Protein AF-A0A917X8X4-F1 (afdb_monomer_lite)

Organism: NCBI:txid1324013

Sequence (74 aa):
MTFTGRTQGLRVGWPLVLQHEKNGKWIPLRANAKVKNGSSYALTAKINNPGAEHLRVAAVGKKVYSPTVTVNVS

Foldseek 3Di:
DKDKDAFDPDDFQFKKFKWWDDPNDTDTDPWIWTQHPVRMIMIDDDDDDAAWIWMWMDGVPDPGIDDIDIDGDD

Radius of gyration: 12.03 Å; chains: 1; bounding box: 33×19×33 Å

Structure (mmCIF, N/CA/C/O backbone):
data_AF-A0A917X8X4-F1
#
_entry.id   AF-A0A917X8X4-F1
#
loop_
_atom_site.group_PDB
_atom_site.id
_atom_site.type_symbol
_atom_site.label_atom_id
_atom_site.label_alt_id
_atom_site.label_comp_id
_atom_site.label_asym_id
_atom_site.label_entity_id
_atom_site.label_seq_id
_atom_site.pdbx_PDB_ins_code
_atom_site.Cartn_x
_atom_site.Cartn_y
_atom_site.Cartn_z
_atom_site.occupancy
_atom_site.B_iso_or_equiv
_atom_site.auth_seq_id
_atom_site.auth_comp_id
_atom_site.auth_asym_id
_atom_site.auth_atom_id
_atom_site.pdbx_PDB_model_num
ATOM 1 N N . MET A 1 1 ? 3.261 2.107 10.864 1.00 85.25 1 MET A N 1
ATOM 2 C CA . MET A 1 1 ? 3.287 0.689 10.444 1.00 85.25 1 MET A CA 1
ATOM 3 C C . MET A 1 1 ? 3.981 0.572 9.095 1.00 85.25 1 MET A C 1
ATOM 5 O O . MET A 1 1 ? 3.862 1.496 8.294 1.00 85.25 1 MET A O 1
ATOM 9 N N . THR A 1 2 ? 4.694 -0.528 8.845 1.00 91.06 2 THR A N 1
ATOM 10 C CA . THR A 1 2 ? 5.414 -0.759 7.583 1.00 91.06 2 THR A CA 1
ATOM 11 C C . THR A 1 2 ? 4.848 -1.981 6.871 1.00 91.06 2 THR A C 1
ATOM 13 O O . THR A 1 2 ? 4.804 -3.065 7.442 1.00 91.06 2 THR A O 1
ATOM 16 N N . PHE A 1 3 ? 4.441 -1.800 5.618 1.00 91.12 3 PHE A N 1
ATOM 17 C CA . PHE A 1 3 ? 3.949 -2.838 4.721 1.00 91.12 3 PHE A CA 1
ATOM 18 C C . PHE A 1 3 ? 5.066 -3.222 3.760 1.00 91.12 3 PHE A C 1
ATOM 20 O O . PHE A 1 3 ? 5.510 -2.398 2.956 1.00 91.12 3 PHE A O 1
ATOM 27 N N . THR A 1 4 ? 5.521 -4.465 3.831 1.00 93.25 4 THR A N 1
ATOM 28 C CA . THR A 1 4 ? 6.514 -5.017 2.910 1.00 93.25 4 THR A CA 1
ATOM 29 C C . THR A 1 4 ? 5.901 -6.129 2.079 1.00 93.25 4 THR A C 1
ATOM 31 O O . THR A 1 4 ? 4.904 -6.742 2.457 1.00 93.25 4 THR A O 1
ATOM 34 N N . GLY A 1 5 ? 6.476 -6.373 0.909 1.00 92.62 5 GLY A N 1
ATOM 35 C CA . GLY A 1 5 ? 6.011 -7.445 0.046 1.00 92.62 5 GLY A CA 1
ATOM 36 C C . GLY A 1 5 ? 6.789 -7.524 -1.252 1.00 92.62 5 GLY A C 1
ATOM 37 O O . GLY A 1 5 ? 7.735 -6.766 -1.493 1.00 92.62 5 GLY A O 1
ATOM 38 N N . ARG A 1 6 ? 6.370 -8.463 -2.095 1.00 93.06 6 ARG A N 1
ATOM 39 C CA . ARG A 1 6 ? 6.847 -8.608 -3.468 1.00 93.06 6 ARG A CA 1
ATOM 40 C C . ARG A 1 6 ? 5.705 -8.353 -4.436 1.00 93.06 6 ARG A C 1
ATOM 42 O O . ARG A 1 6 ? 4.535 -8.528 -4.113 1.00 93.06 6 ARG A O 1
ATOM 49 N N . THR A 1 7 ? 6.070 -7.908 -5.622 1.00 90.88 7 THR A N 1
ATOM 50 C CA . THR A 1 7 ? 5.170 -7.617 -6.729 1.00 90.88 7 THR A CA 1
ATOM 51 C C . THR A 1 7 ? 5.481 -8.559 -7.878 1.00 90.88 7 THR A C 1
ATOM 53 O O . THR A 1 7 ? 6.633 -8.933 -8.091 1.00 90.88 7 THR A O 1
ATOM 56 N N . GLN A 1 8 ? 4.451 -8.924 -8.630 1.00 88.44 8 GLN A N 1
ATOM 57 C CA . GLN A 1 8 ? 4.580 -9.708 -9.850 1.00 88.44 8 GLN A CA 1
ATOM 58 C C . GLN A 1 8 ? 4.068 -8.869 -11.022 1.00 88.44 8 GLN A C 1
ATOM 60 O O . GLN A 1 8 ? 3.025 -8.225 -10.918 1.00 88.44 8 GLN A O 1
ATOM 65 N N . GLY A 1 9 ? 4.815 -8.830 -12.128 1.00 88.00 9 GLY A N 1
ATOM 66 C CA . GLY A 1 9 ? 4.413 -8.091 -13.334 1.00 88.00 9 GLY A CA 1
ATOM 67 C C . GLY A 1 9 ? 4.489 -6.557 -13.231 1.00 88.00 9 GLY A C 1
ATOM 68 O O . GLY A 1 9 ? 3.946 -5.853 -14.090 1.00 88.00 9 GLY A O 1
ATOM 69 N N . LEU A 1 10 ? 5.157 -6.018 -12.203 1.00 92.81 10 LEU A N 1
ATOM 70 C CA . LEU A 1 10 ? 5.461 -4.590 -12.075 1.00 92.81 10 LEU A CA 1
ATOM 71 C C . LEU A 1 10 ? 6.959 -4.351 -12.268 1.00 92.81 10 LEU A C 1
ATOM 73 O O . LEU A 1 10 ? 7.787 -5.039 -11.677 1.00 92.81 10 LEU A O 1
ATOM 77 N N . ARG A 1 11 ? 7.306 -3.352 -13.086 1.00 93.56 11 ARG A N 1
ATOM 78 C CA . ARG A 1 11 ? 8.700 -2.918 -13.252 1.00 93.56 11 ARG A CA 1
ATOM 79 C C . ARG A 1 11 ? 9.198 -2.200 -11.999 1.00 93.56 11 ARG A C 1
ATOM 81 O O . ARG A 1 11 ? 8.425 -1.540 -11.302 1.00 93.56 11 ARG A O 1
ATOM 88 N N . VAL A 1 12 ? 10.507 -2.258 -11.776 1.00 95.44 12 VAL A N 1
ATOM 89 C CA . VAL A 1 12 ? 11.186 -1.407 -10.792 1.00 95.44 12 VAL A CA 1
ATOM 90 C C . VAL A 1 12 ? 10.833 0.062 -11.052 1.00 95.44 12 VAL A C 1
ATOM 92 O O . VAL A 1 12 ? 10.681 0.496 -12.194 1.00 95.44 12 VAL A O 1
ATOM 95 N N . GLY A 1 13 ? 10.629 0.816 -9.977 1.00 95.25 13 GLY A N 1
ATOM 96 C CA . GLY A 1 13 ? 10.194 2.207 -10.016 1.00 95.25 13 GLY A CA 1
ATOM 97 C C . GLY A 1 13 ? 8.683 2.398 -10.165 1.00 95.25 13 GLY A C 1
ATOM 98 O O . GLY A 1 13 ? 8.230 3.539 -10.057 1.00 95.25 13 GLY A O 1
ATOM 99 N N . TRP A 1 14 ? 7.892 1.333 -10.379 1.00 95.75 14 TRP A N 1
ATOM 100 C CA . TRP A 1 14 ? 6.439 1.478 -10.504 1.00 95.75 14 TRP A CA 1
ATOM 101 C C . TRP A 1 14 ? 5.831 2.038 -9.207 1.00 95.75 14 TRP A C 1
ATOM 103 O O . TRP A 1 14 ? 6.145 1.526 -8.128 1.00 95.75 14 TRP A O 1
ATOM 113 N N . PRO A 1 15 ? 4.974 3.070 -9.289 1.00 96.25 15 PRO A N 1
ATOM 114 C CA . PRO A 1 15 ? 4.347 3.679 -8.121 1.00 96.25 15 PRO A CA 1
ATOM 115 C C . PRO A 1 15 ? 3.305 2.762 -7.467 1.00 96.25 15 PRO A C 1
ATOM 117 O O . PRO A 1 15 ? 2.405 2.229 -8.121 1.00 96.25 15 PRO A O 1
ATOM 120 N N . LEU A 1 16 ? 3.414 2.630 -6.150 1.00 96.25 16 LEU A N 1
ATOM 121 C CA . LEU A 1 16 ? 2.505 1.907 -5.270 1.00 96.25 16 LEU A CA 1
ATOM 122 C C . LEU A 1 16 ? 1.888 2.872 -4.259 1.00 96.25 16 LEU A C 1
ATOM 124 O O . LEU A 1 16 ? 2.537 3.817 -3.809 1.00 96.25 16 LEU A O 1
ATOM 128 N N . VAL A 1 17 ? 0.651 2.598 -3.871 1.00 96.19 17 VAL A N 1
ATOM 129 C CA . VAL A 1 17 ? -0.119 3.379 -2.900 1.00 96.19 17 VAL A CA 1
ATOM 130 C C . VAL A 1 17 ? -0.811 2.436 -1.928 1.00 96.19 17 VAL A C 1
ATOM 132 O O . VAL A 1 17 ? -1.288 1.374 -2.325 1.00 96.19 17 VAL A O 1
ATOM 135 N N . LEU A 1 18 ? -0.872 2.818 -0.656 1.00 95.62 18 LEU A N 1
ATOM 136 C CA . LEU A 1 18 ? -1.709 2.128 0.317 1.00 95.62 18 LEU A CA 1
ATOM 137 C C . LEU A 1 18 ? -3.139 2.638 0.191 1.00 95.62 18 LEU A C 1
ATOM 139 O O . LEU A 1 18 ? -3.369 3.843 0.191 1.00 95.62 18 LEU A O 1
ATOM 143 N N . GLN A 1 19 ? -4.094 1.729 0.084 1.00 95.44 19 GLN A N 1
ATOM 144 C CA . GLN A 1 19 ? -5.515 2.032 0.101 1.00 95.44 19 GLN A CA 1
ATOM 145 C C . GLN A 1 19 ? -6.128 1.467 1.373 1.00 95.44 19 GLN A C 1
ATOM 147 O O . GLN A 1 19 ? -5.757 0.369 1.786 1.00 95.44 19 GLN A O 1
ATOM 152 N N . HIS A 1 20 ? -7.081 2.193 1.944 1.00 94.75 20 HIS A N 1
ATOM 153 C CA . HIS A 1 20 ? -7.963 1.672 2.980 1.00 94.75 20 HIS A CA 1
ATOM 154 C C . HIS A 1 20 ? -9.372 1.467 2.438 1.00 94.75 20 HIS A C 1
ATOM 156 O O . HIS A 1 20 ? -9.813 2.184 1.533 1.00 94.75 20 HIS A O 1
ATOM 162 N N . GLU A 1 21 ? -10.060 0.463 2.955 1.00 94.44 21 GLU A N 1
ATOM 163 C CA . GLU A 1 21 ? -11.464 0.251 2.662 1.00 94.44 21 GLU A CA 1
ATOM 164 C C . GLU A 1 21 ? -12.318 1.099 3.600 1.00 94.44 21 GLU A C 1
ATOM 166 O O . GLU A 1 21 ? -12.191 1.035 4.822 1.00 94.44 21 GLU A O 1
ATOM 171 N N . LYS A 1 22 ? -13.218 1.887 3.021 1.00 90.81 22 LYS A N 1
ATOM 172 C CA . LYS A 1 22 ? -14.229 2.642 3.749 1.00 90.81 22 LYS A CA 1
ATOM 173 C C . LYS A 1 22 ? -15.559 2.491 3.029 1.00 90.81 22 LYS A C 1
ATOM 175 O O . LYS A 1 22 ? -15.696 2.924 1.885 1.00 90.81 22 LYS A O 1
ATOM 180 N N . ASN A 1 23 ? -16.537 1.885 3.698 1.00 88.88 23 ASN A N 1
ATOM 181 C CA . ASN A 1 23 ? -17.888 1.663 3.169 1.00 88.88 23 ASN A CA 1
ATOM 182 C C . ASN A 1 23 ? -17.884 0.964 1.790 1.00 88.88 23 ASN A C 1
ATOM 184 O O . ASN A 1 23 ? -18.519 1.441 0.848 1.00 88.88 23 ASN A O 1
ATOM 188 N N . GLY A 1 24 ? -17.099 -0.111 1.639 1.00 90.56 24 GLY A N 1
ATOM 189 C CA . GLY A 1 24 ? -16.977 -0.872 0.386 1.00 90.56 24 GLY A CA 1
ATOM 190 C C . GLY A 1 24 ? -16.175 -0.177 -0.722 1.00 90.56 24 GLY A C 1
ATOM 191 O O . GLY A 1 24 ? -16.096 -0.677 -1.845 1.00 90.56 24 GLY A O 1
ATOM 192 N N . LYS A 1 25 ? -15.581 0.991 -0.443 1.00 93.94 25 LYS A N 1
ATOM 193 C CA . LYS A 1 25 ? -14.758 1.746 -1.395 1.00 93.94 25 LYS A CA 1
ATOM 194 C C . LYS A 1 25 ? -13.308 1.775 -0.946 1.00 93.94 25 LYS A C 1
ATOM 196 O O . LYS A 1 25 ? -13.009 2.028 0.214 1.00 93.94 25 LYS A O 1
ATOM 201 N N . TRP A 1 26 ? -12.402 1.594 -1.898 1.00 95.31 26 TRP A N 1
ATOM 202 C CA . TRP A 1 26 ? -10.967 1.697 -1.663 1.00 95.31 26 TRP A CA 1
ATOM 203 C C . TRP A 1 26 ? -10.490 3.127 -1.889 1.00 95.31 26 TRP A C 1
ATOM 205 O O . TRP A 1 26 ? -10.498 3.614 -3.022 1.00 95.31 26 TRP A O 1
ATOM 215 N N . ILE A 1 27 ? -10.061 3.790 -0.819 1.00 93.31 27 ILE A N 1
ATOM 216 C CA . ILE A 1 27 ? -9.588 5.176 -0.846 1.00 93.31 27 ILE A CA 1
ATOM 217 C C . ILE A 1 27 ? -8.062 5.175 -0.656 1.00 93.31 27 ILE A C 1
ATOM 219 O O . ILE A 1 27 ? -7.555 4.491 0.233 1.00 93.31 27 ILE A O 1
ATOM 223 N N . PRO A 1 28 ? -7.288 5.893 -1.487 1.00 93.06 28 PRO A N 1
ATOM 224 C CA . PRO A 1 28 ? -5.844 5.986 -1.314 1.00 93.06 28 PRO A CA 1
ATOM 225 C C . PRO A 1 28 ? -5.480 6.814 -0.075 1.00 93.06 28 PRO A C 1
ATOM 227 O O . PRO A 1 28 ? -5.953 7.934 0.108 1.00 93.06 28 PRO A O 1
ATOM 230 N N . LEU A 1 29 ? -4.586 6.277 0.749 1.00 91.50 29 LEU A N 1
ATOM 231 C CA . LEU A 1 29 ? -3.944 6.983 1.849 1.00 91.50 29 LEU A CA 1
ATOM 232 C C . LEU A 1 29 ? -2.750 7.800 1.341 1.00 91.50 29 LEU A C 1
ATOM 234 O O . LEU A 1 29 ? -2.177 7.527 0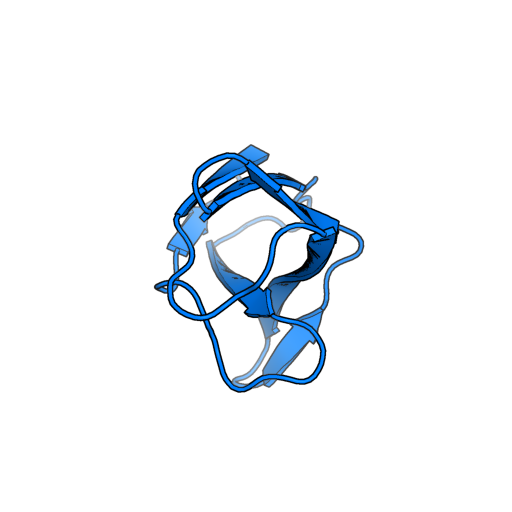.284 1.00 91.50 29 LEU A O 1
ATOM 238 N N . ARG A 1 30 ? -2.307 8.777 2.144 1.00 88.50 30 ARG A N 1
ATOM 239 C CA . ARG A 1 30 ? -1.065 9.543 1.912 1.00 88.50 30 ARG A CA 1
ATOM 240 C C . ARG A 1 30 ? 0.189 8.716 2.228 1.00 88.50 30 ARG A C 1
ATOM 242 O O . ARG A 1 30 ? 1.086 9.173 2.929 1.00 88.50 30 ARG A O 1
ATOM 249 N N . ALA A 1 31 ? 0.245 7.488 1.733 1.00 91.50 31 ALA A N 1
ATOM 250 C CA . ALA A 1 31 ? 1.387 6.604 1.862 1.00 91.50 31 ALA A CA 1
ATOM 251 C C . ALA A 1 31 ? 1.657 5.955 0.504 1.00 91.50 31 ALA A C 1
ATOM 253 O O . ALA A 1 31 ? 0.796 5.283 -0.070 1.00 91.50 31 ALA A O 1
ATOM 254 N N . ASN A 1 32 ? 2.851 6.207 -0.022 1.00 94.25 32 ASN A N 1
ATOM 255 C CA . ASN A 1 32 ? 3.284 5.744 -1.330 1.00 94.25 32 ASN A CA 1
ATOM 256 C C . ASN A 1 32 ? 4.666 5.096 -1.240 1.00 94.25 32 ASN A C 1
ATOM 258 O O . ASN A 1 32 ? 5.438 5.346 -0.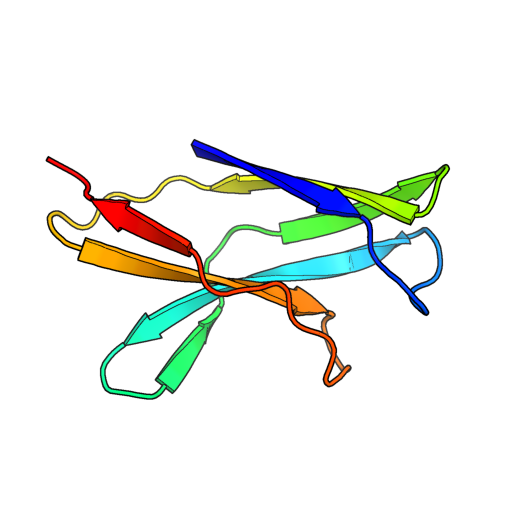315 1.00 94.25 32 ASN A O 1
ATOM 262 N N . ALA A 1 33 ? 4.951 4.236 -2.205 1.00 94.81 33 ALA A N 1
ATOM 263 C CA .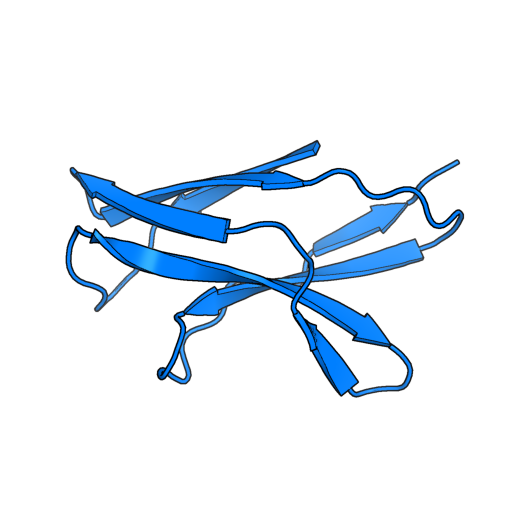 ALA A 1 33 ? 6.246 3.608 -2.381 1.00 94.81 33 ALA A CA 1
ATOM 264 C C . ALA A 1 33 ? 6.497 3.372 -3.871 1.00 94.81 33 ALA A C 1
ATOM 266 O O . ALA A 1 33 ? 5.615 3.550 -4.711 1.00 94.81 33 ALA A O 1
ATOM 267 N N . LYS A 1 34 ? 7.707 2.938 -4.206 1.00 96.38 34 LYS A N 1
ATOM 268 C CA . LYS A 1 34 ? 8.036 2.432 -5.537 1.00 96.38 34 LYS A CA 1
ATOM 269 C C . LYS A 1 34 ? 8.522 0.997 -5.422 1.00 96.38 34 LYS A C 1
ATOM 271 O O . LYS A 1 34 ? 9.134 0.633 -4.416 1.00 96.38 34 LYS A O 1
ATOM 276 N N . VAL A 1 35 ? 8.271 0.203 -6.460 1.00 95.88 35 VAL A N 1
ATOM 277 C CA . VAL A 1 35 ? 8.867 -1.132 -6.586 1.00 95.88 35 VAL A CA 1
ATOM 278 C C . VAL A 1 35 ? 10.391 -0.987 -6.619 1.00 95.88 35 VAL A C 1
ATOM 280 O O . VAL A 1 35 ? 10.931 -0.220 -7.414 1.00 95.88 35 VAL A O 1
ATOM 283 N N . LYS A 1 36 ? 11.078 -1.697 -5.734 1.00 95.06 36 LYS A N 1
ATOM 284 C CA . LYS A 1 36 ? 12.536 -1.759 -5.608 1.00 95.06 36 LYS A CA 1
ATOM 285 C C . LYS A 1 36 ? 13.089 -2.942 -6.407 1.00 95.06 36 LYS A C 1
ATOM 287 O O . LYS A 1 36 ? 12.336 -3.801 -6.871 1.00 95.06 36 LYS A O 1
ATOM 292 N N . ASN A 1 37 ? 14.416 -3.005 -6.525 1.00 91.69 37 ASN A N 1
ATOM 293 C CA . ASN A 1 37 ? 15.106 -4.155 -7.110 1.00 91.69 37 ASN A CA 1
ATOM 294 C C . ASN A 1 37 ? 14.688 -5.471 -6.429 1.00 91.69 37 ASN A C 1
ATOM 296 O O . ASN A 1 37 ? 14.360 -5.505 -5.239 1.00 91.69 37 ASN A O 1
ATOM 300 N N . GLY A 1 38 ? 14.645 -6.547 -7.220 1.00 89.75 38 GLY A N 1
ATOM 301 C CA . GLY A 1 38 ? 14.086 -7.833 -6.786 1.00 89.75 38 GLY A CA 1
ATOM 302 C C . GLY A 1 38 ? 12.558 -7.829 -6.660 1.00 89.75 38 GLY A C 1
ATOM 303 O O . GLY A 1 38 ? 12.004 -8.628 -5.907 1.00 89.75 38 GLY A O 1
ATOM 304 N N . SER A 1 39 ? 11.881 -6.905 -7.353 1.00 92.00 39 SER A N 1
ATOM 305 C CA . SER A 1 39 ? 10.418 -6.774 -7.393 1.00 92.00 39 SER A CA 1
ATOM 306 C C . SER A 1 39 ? 9.776 -6.620 -6.012 1.00 92.00 39 SER A C 1
ATOM 308 O O . SER A 1 39 ? 8.661 -7.082 -5.786 1.00 92.00 39 SER A O 1
ATOM 310 N N . SER A 1 40 ? 10.471 -5.977 -5.074 1.00 94.38 40 SER A N 1
ATOM 311 C CA . SER A 1 40 ? 10.037 -5.820 -3.681 1.00 94.38 40 SER A CA 1
ATOM 312 C C . SER A 1 40 ? 9.512 -4.415 -3.391 1.00 94.38 40 SER A C 1
ATOM 314 O O . SER A 1 40 ? 9.718 -3.489 -4.172 1.00 94.38 40 SER A O 1
ATOM 316 N N . TYR A 1 41 ? 8.836 -4.219 -2.263 1.00 94.31 41 TYR A N 1
ATOM 317 C CA . TYR A 1 41 ? 8.484 -2.886 -1.777 1.00 94.31 41 TYR A CA 1
ATOM 318 C C . TYR A 1 41 ? 8.503 -2.813 -0.252 1.00 94.31 41 TYR A C 1
ATOM 320 O O . TYR A 1 41 ? 8.396 -3.820 0.447 1.00 94.31 41 TYR A O 1
ATOM 328 N N . ALA A 1 42 ? 8.623 -1.584 0.245 1.00 94.19 42 ALA A N 1
ATOM 329 C CA . ALA A 1 42 ? 8.400 -1.227 1.636 1.00 94.19 42 ALA A CA 1
ATOM 330 C C . ALA A 1 42 ? 7.662 0.113 1.654 1.00 94.19 42 ALA A C 1
ATOM 332 O O . ALA A 1 42 ? 8.140 1.079 1.056 1.00 94.19 42 ALA A O 1
ATOM 333 N N . LEU A 1 43 ? 6.499 0.146 2.292 1.00 93.44 43 LEU A N 1
ATOM 334 C CA . LEU A 1 43 ? 5.623 1.304 2.370 1.00 93.44 43 LEU A CA 1
ATOM 335 C C . LEU A 1 43 ? 5.297 1.564 3.834 1.00 93.44 43 LEU A C 1
ATOM 337 O O . LEU A 1 43 ? 4.703 0.725 4.504 1.00 93.44 43 LEU A O 1
ATOM 341 N N . THR A 1 44 ? 5.668 2.738 4.326 1.00 92.38 44 THR A N 1
ATOM 342 C CA . THR A 1 44 ? 5.369 3.144 5.698 1.00 92.38 44 THR A CA 1
ATOM 343 C C . THR A 1 44 ? 4.139 4.033 5.699 1.00 92.38 44 THR A C 1
ATOM 345 O O . THR A 1 44 ? 4.076 5.012 4.958 1.00 92.38 44 THR A O 1
ATOM 348 N N . ALA A 1 45 ? 3.164 3.699 6.537 1.00 90.38 45 ALA A N 1
ATOM 349 C CA . ALA A 1 45 ? 1.955 4.484 6.717 1.00 90.38 45 ALA A CA 1
ATOM 350 C C . ALA A 1 45 ? 1.700 4.755 8.198 1.00 90.38 45 ALA A C 1
ATOM 352 O O . ALA A 1 45 ? 1.961 3.914 9.070 1.00 90.38 45 ALA A O 1
ATOM 353 N N . LYS A 1 46 ? 1.169 5.946 8.464 1.00 87.44 46 LYS A N 1
ATOM 354 C CA . LYS A 1 46 ? 0.617 6.317 9.761 1.00 87.44 46 LYS A CA 1
ATOM 355 C C . LYS A 1 46 ? -0.895 6.119 9.690 1.00 87.44 46 LYS A C 1
ATOM 357 O O . LYS A 1 46 ? -1.552 6.766 8.880 1.00 87.44 46 LYS A O 1
ATOM 362 N N . ILE A 1 47 ? -1.405 5.204 10.503 1.00 85.88 47 ILE A N 1
ATOM 363 C CA . ILE A 1 47 ? -2.830 4.905 10.624 1.00 85.88 47 ILE A CA 1
ATOM 364 C C . ILE A 1 47 ? -3.232 5.424 11.997 1.00 85.88 47 ILE A C 1
ATOM 366 O O . ILE A 1 47 ? -2.679 4.974 12.996 1.00 85.88 47 ILE A O 1
ATOM 370 N N . ASN A 1 48 ? -4.097 6.434 12.026 1.00 82.00 48 ASN A N 1
ATOM 371 C CA . ASN A 1 48 ? -4.502 7.104 13.266 1.00 82.00 48 ASN A CA 1
ATOM 372 C C . ASN A 1 48 ? -5.968 6.856 13.613 1.00 82.00 48 ASN A C 1
ATOM 374 O O . ASN A 1 48 ? -6.402 7.292 14.674 1.00 82.00 48 ASN A O 1
ATOM 378 N N . ASN A 1 49 ? -6.744 6.244 12.715 1.00 82.25 49 ASN A N 1
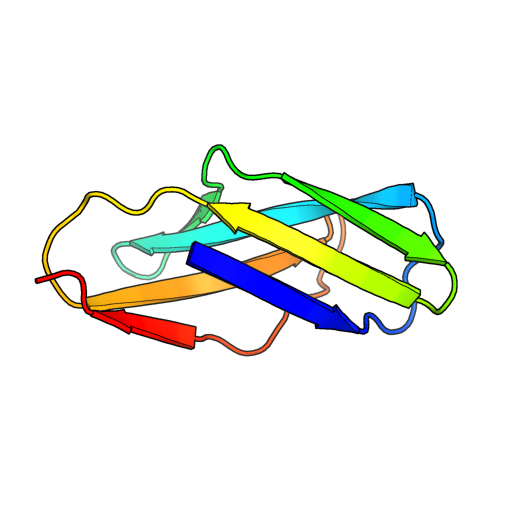ATOM 379 C CA . ASN A 1 49 ? -8.142 6.003 13.020 1.00 82.25 49 ASN A CA 1
ATOM 380 C C . ASN A 1 49 ? -8.217 4.782 13.937 1.00 82.25 49 ASN A C 1
ATOM 382 O O . ASN A 1 49 ? -7.667 3.740 13.574 1.00 82.25 49 ASN A O 1
ATOM 386 N N . PRO A 1 50 ? -8.865 4.908 15.101 1.00 82.19 50 PRO A N 1
ATOM 387 C CA . PRO A 1 50 ? -9.060 3.786 15.999 1.00 82.19 50 PRO A CA 1
ATOM 388 C C . PRO A 1 50 ? -10.019 2.760 15.382 1.00 82.19 50 PRO A C 1
ATOM 390 O O . PRO A 1 50 ? -10.929 3.110 14.624 1.00 82.19 50 PRO A O 1
ATOM 393 N N . GLY A 1 51 ? -9.831 1.494 15.747 1.00 86.06 51 GLY A N 1
ATOM 394 C CA . GLY A 1 51 ? -10.634 0.366 15.280 1.00 86.06 51 GLY A CA 1
ATOM 395 C C . GLY A 1 51 ? -9.966 -0.464 14.184 1.00 86.06 51 GLY A C 1
ATOM 396 O O . GLY A 1 51 ? -8.761 -0.369 13.943 1.00 86.06 51 GLY A O 1
ATOM 397 N N . ALA A 1 52 ? -10.766 -1.330 13.560 1.00 90.00 52 ALA A N 1
ATOM 398 C CA . ALA A 1 52 ? -10.333 -2.208 12.48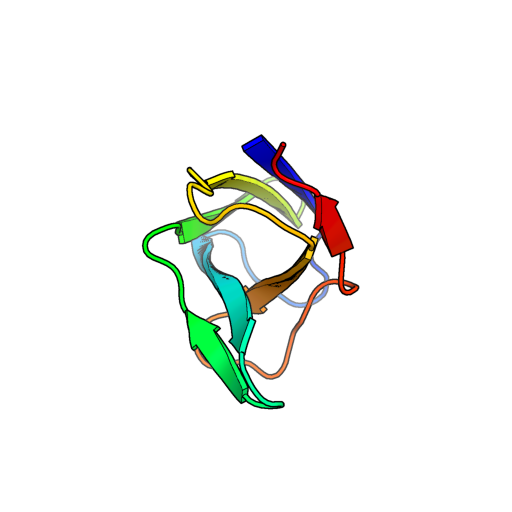1 1.00 90.00 52 ALA A CA 1
ATOM 399 C C . ALA A 1 52 ? -10.294 -1.456 11.144 1.00 90.00 52 ALA A C 1
ATOM 401 O O . ALA A 1 52 ? -11.327 -1.010 10.644 1.00 90.00 52 ALA A O 1
ATOM 402 N N . GLU A 1 53 ? -9.113 -1.360 10.538 1.00 90.75 53 GLU A N 1
ATOM 403 C CA . GLU A 1 53 ? -8.932 -0.877 9.171 1.00 90.75 53 GLU A CA 1
ATOM 404 C C . GLU A 1 53 ? -8.533 -2.016 8.232 1.00 90.75 53 GLU A C 1
ATOM 406 O O . GLU A 1 53 ? -7.561 -2.732 8.476 1.00 90.75 53 GLU A O 1
ATOM 411 N N . HIS A 1 54 ? -9.236 -2.143 7.106 1.00 94.06 54 HIS A N 1
ATOM 412 C CA . HIS A 1 54 ? -8.831 -3.021 6.011 1.00 94.06 54 HIS A CA 1
ATOM 413 C C . HIS A 1 54 ? -7.955 -2.250 5.028 1.00 94.06 54 HIS A C 1
ATOM 415 O O . HIS A 1 54 ? -8.354 -1.214 4.494 1.00 94.06 54 HIS A O 1
ATOM 421 N N . LEU A 1 55 ? -6.757 -2.763 4.772 1.00 94.31 55 LEU A N 1
ATOM 422 C CA . LEU A 1 55 ? -5.728 -2.097 3.986 1.00 94.31 55 LEU A CA 1
ATOM 423 C C . LEU A 1 55 ? -5.226 -2.997 2.869 1.00 94.31 55 LEU A C 1
ATOM 425 O O . LEU A 1 55 ? -5.116 -4.209 3.030 1.00 94.31 55 LEU A O 1
ATOM 429 N N . ARG A 1 56 ? -4.850 -2.398 1.742 1.00 95.50 56 ARG A N 1
ATOM 430 C CA . ARG A 1 56 ? -4.149 -3.095 0.659 1.00 95.50 56 ARG A CA 1
ATOM 431 C C . ARG A 1 56 ? -3.182 -2.168 -0.053 1.00 95.50 56 ARG A C 1
ATOM 433 O O . ARG A 1 56 ? -3.418 -0.966 -0.161 1.00 95.50 56 ARG A O 1
ATOM 440 N N . VAL A 1 57 ? -2.121 -2.727 -0.610 1.00 95.31 57 VAL A N 1
ATOM 441 C CA . VAL A 1 57 ? -1.230 -2.013 -1.524 1.00 95.31 57 VAL A CA 1
ATOM 442 C C . VAL A 1 57 ? -1.767 -2.162 -2.941 1.00 95.31 57 VAL A C 1
ATOM 444 O O . VAL A 1 57 ? -2.088 -3.265 -3.379 1.00 95.31 57 VAL A O 1
ATOM 447 N N . ALA A 1 58 ? -1.864 -1.053 -3.663 1.00 96.06 58 ALA A N 1
ATOM 448 C CA . ALA A 1 58 ? -2.329 -1.007 -5.040 1.00 96.06 58 ALA A CA 1
ATOM 449 C C . ALA A 1 58 ? -1.263 -0.395 -5.951 1.00 96.06 58 ALA A C 1
ATOM 451 O O . ALA A 1 58 ? -0.614 0.597 -5.605 1.00 96.06 58 ALA A O 1
ATOM 452 N N . ALA A 1 59 ? -1.106 -0.970 -7.140 1.00 95.75 59 ALA A N 1
ATOM 453 C CA . ALA A 1 59 ? -0.306 -0.369 -8.195 1.00 95.75 59 ALA A CA 1
ATOM 454 C C . ALA A 1 59 ? -1.072 0.789 -8.840 1.00 95.75 59 ALA A C 1
ATOM 456 O O . ALA A 1 59 ? -2.190 0.615 -9.326 1.00 95.75 59 ALA A O 1
ATOM 457 N N . VAL A 1 60 ? -0.467 1.977 -8.889 1.00 94.00 60 VAL A N 1
ATOM 458 C CA . VAL A 1 60 ? -1.118 3.135 -9.516 1.00 94.00 60 VAL A CA 1
ATOM 459 C C . VAL A 1 60 ? -1.299 2.852 -11.009 1.00 94.00 60 VAL A C 1
ATOM 461 O O . VAL A 1 60 ? -0.356 2.446 -11.689 1.00 94.00 60 VAL A O 1
ATOM 464 N N . GLY A 1 61 ? -2.527 3.025 -11.503 1.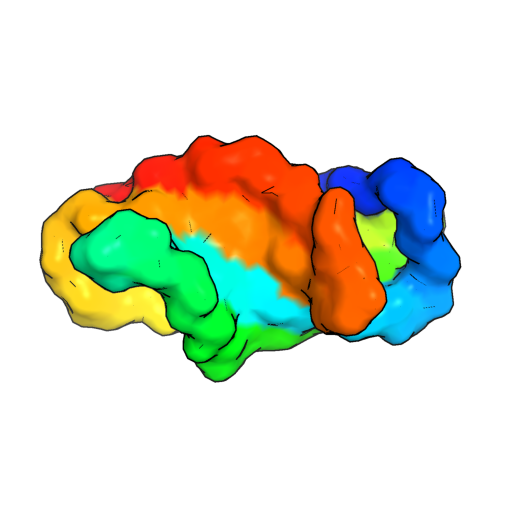00 92.56 61 GLY A N 1
ATOM 465 C CA . GLY A 1 61 ? -2.875 2.806 -12.910 1.00 92.56 61 GLY A CA 1
ATOM 466 C C . GLY A 1 61 ? -2.940 1.339 -13.355 1.00 92.56 61 GLY A C 1
ATOM 467 O O . GLY A 1 61 ? -3.045 1.088 -14.553 1.00 92.56 61 GLY A O 1
ATOM 468 N N . LYS A 1 62 ? -2.882 0.359 -12.439 1.00 91.31 62 LYS A N 1
ATOM 469 C CA . LYS A 1 62 ? -3.019 -1.074 -12.763 1.00 91.31 62 LYS A CA 1
ATOM 470 C C . LYS A 1 62 ? -3.978 -1.784 -11.809 1.00 91.31 62 LYS A C 1
ATOM 472 O O . LYS A 1 62 ? -4.060 -1.457 -10.631 1.00 91.31 62 LYS A O 1
ATOM 477 N N . LYS A 1 63 ? -4.652 -2.825 -12.304 1.00 92.00 63 LYS A N 1
ATOM 478 C CA . LYS A 1 63 ? -5.468 -3.746 -11.491 1.00 92.00 63 LYS A CA 1
ATOM 479 C C . LYS A 1 63 ? -4.588 -4.799 -10.797 1.00 92.00 63 LYS A C 1
ATOM 481 O O . LYS A 1 63 ? -4.782 -5.993 -10.984 1.00 92.00 63 LYS A O 1
ATOM 486 N N . VAL A 1 64 ? -3.572 -4.346 -10.061 1.00 92.81 64 VAL A N 1
ATOM 487 C CA . VAL A 1 64 ? -2.662 -5.201 -9.281 1.00 92.81 64 VAL A CA 1
ATOM 488 C C . VAL A 1 64 ? -2.748 -4.768 -7.826 1.00 92.81 64 VAL A C 1
ATOM 490 O O . VAL A 1 64 ? -2.465 -3.609 -7.505 1.00 92.81 64 VAL A O 1
ATOM 493 N N . TYR A 1 65 ? -3.141 -5.703 -6.966 1.00 93.56 65 TYR A N 1
ATOM 494 C CA . TYR A 1 65 ? -3.408 -5.467 -5.552 1.00 93.56 65 TYR A CA 1
ATOM 495 C C . TYR A 1 65 ? -2.692 -6.514 -4.702 1.00 93.56 65 TYR A C 1
ATOM 497 O O . TYR A 1 65 ? -2.558 -7.665 -5.117 1.00 93.56 65 TYR A O 1
ATOM 505 N N . SER A 1 66 ? -2.247 -6.121 -3.512 1.00 91.38 66 SER A N 1
ATOM 506 C CA . SER A 1 66 ? -1.863 -7.080 -2.478 1.00 91.38 66 SER A CA 1
ATOM 507 C C . SER A 1 66 ? -3.107 -7.756 -1.887 1.00 91.38 66 SER A C 1
ATOM 509 O O . SER A 1 66 ? -4.216 -7.230 -2.029 1.00 91.38 66 SER A O 1
ATOM 511 N N . PRO A 1 67 ? -2.932 -8.860 -1.140 1.00 92.19 67 PRO A N 1
ATOM 512 C CA . PRO A 1 67 ? -3.941 -9.308 -0.190 1.00 92.19 67 PRO A CA 1
ATOM 513 C C . PRO A 1 67 ? -4.363 -8.172 0.749 1.00 92.19 67 PRO A C 1
ATOM 515 O O . PRO A 1 67 ? -3.561 -7.279 1.058 1.00 92.19 67 PRO A O 1
ATOM 518 N N . THR A 1 68 ? -5.618 -8.218 1.190 1.00 94.19 68 THR A N 1
ATOM 519 C CA . THR A 1 68 ? -6.140 -7.307 2.208 1.00 94.19 68 THR A CA 1
ATOM 520 C C . THR A 1 68 ? -5.575 -7.687 3.571 1.00 94.19 68 THR A C 1
ATOM 522 O O . THR A 1 68 ? -5.552 -8.860 3.936 1.00 94.19 68 THR A O 1
ATOM 525 N N . VAL A 1 69 ? -5.140 -6.687 4.329 1.00 91.75 69 VAL A N 1
ATOM 526 C CA . VAL A 1 69 ? -4.646 -6.826 5.697 1.00 91.75 69 VAL A CA 1
ATOM 527 C C . VAL A 1 69 ? -5.564 -6.034 6.614 1.00 91.75 69 VAL A C 1
ATOM 529 O O . VAL A 1 69 ? -5.788 -4.849 6.379 1.00 91.75 69 VAL A O 1
ATOM 532 N N . THR A 1 70 ? -6.078 -6.676 7.658 1.00 92.06 70 THR A N 1
ATOM 533 C CA . THR A 1 70 ? -6.829 -5.998 8.718 1.00 92.06 70 THR A CA 1
ATOM 534 C C . THR A 1 70 ? -5.863 -5.559 9.809 1.00 92.06 70 THR A C 1
ATOM 536 O O . THR A 1 70 ? -5.108 -6.376 10.334 1.00 92.06 70 THR A O 1
ATOM 539 N N . VAL A 1 71 ? -5.875 -4.273 10.142 1.00 87.25 71 VAL A N 1
ATOM 540 C CA . VAL A 1 71 ? -5.053 -3.683 11.199 1.00 87.25 71 VAL A CA 1
ATOM 541 C C . VAL A 1 71 ? -5.981 -3.096 12.246 1.00 87.25 71 VAL A C 1
ATOM 543 O O . VAL A 1 71 ? -6.827 -2.274 11.917 1.00 87.25 71 VAL A O 1
ATOM 546 N N . ASN A 1 72 ? -5.804 -3.499 13.501 1.00 87.56 72 ASN A N 1
ATOM 547 C CA . ASN A 1 72 ? -6.517 -2.903 14.622 1.00 87.56 72 ASN A CA 1
ATOM 548 C C . ASN A 1 72 ? -5.632 -1.839 15.263 1.00 87.56 72 ASN A C 1
ATOM 550 O O . ASN A 1 72 ? -4.527 -2.144 15.716 1.00 87.56 72 ASN A O 1
ATOM 554 N N . VAL A 1 73 ? -6.120 -0.603 15.294 1.00 82.12 73 VAL A N 1
ATOM 555 C CA . VAL A 1 73 ? -5.484 0.499 16.017 1.00 82.12 73 VAL A CA 1
ATOM 556 C C . VAL A 1 73 ? -6.262 0.718 17.310 1.00 82.12 73 VAL A C 1
ATOM 558 O O . VAL A 1 73 ? -7.443 1.066 17.272 1.00 82.12 73 VAL A O 1
ATOM 561 N N . SER A 1 74 ? -5.605 0.448 18.436 1.00 73.69 74 SER A N 1
ATOM 562 C CA . SER A 1 74 ? -6.109 0.665 19.797 1.00 73.69 74 SER A CA 1
ATOM 563 C C . SER A 1 74 ? -5.599 1.975 20.373 1.00 73.69 74 SER A C 1
ATOM 565 O O . SER A 1 74 ? -4.383 2.221 20.189 1.00 73.69 74 SER A O 1
#

pLDDT: mean 91.73, std 4.15, range [73.69, 96.38]

Secondary structure (DSSP, 8-state):
-EEEEE-SS--TT-EEEEEEEETTEEEEEEEEEEPBGGGEEEEE----S-EEEEEEEEETTSS-BPPPEEEEE-